Protein AF-A0A2A9K0S4-F1 (afdb_monomer)

Foldseek 3Di:
DVVVVVVVVVVVVVVVVVVVVVLVVVLVVVLVVLVVVLVVQLVVQLVVLVVQLCVQCVVVVNPPVSNVVSNVVSVVSSVVSNVVSVVVSVVSNVVSD

Nearest PDB structures (foldseek):
  8j0s-assembly1_2  TM=5.323E-01  e=7.502E+00  Mycobacterium tuberculosis
  8jr0-assembly1_9  TM=5.468E-01  e=9.640E+00  Mycobacterium tuberculosis
  7jgb-assembly1_3  TM=4.263E-01  e=6.619E+00  Mycolicibacterium smegmatis

pLDDT: mean 81.59, std 13.4, range [45.41, 96.69]

Radius of gyration: 25.61 Å; Cα contacts (8 Å, |Δi|>4): 43; chains: 1; bounding box: 52×22×77 Å

Structure (mmCIF, N/CA/C/O backbone):
data_AF-A0A2A9K0S4-F1
#
_entry.id   AF-A0A2A9K0S4-F1
#
loop_
_atom_site.group_PDB
_atom_site.id
_atom_site.type_symbol
_atom_site.label_atom_id
_atom_site.label_alt_id
_atom_site.label_comp_id
_atom_site.label_asym_id
_atom_site.label_entity_id
_atom_site.label_seq_id
_atom_site.pdbx_PDB_ins_code
_atom_site.Cartn_x
_atom_site.Cartn_y
_atom_site.Cartn_z
_atom_site.occupancy
_atom_site.B_iso_or_equiv
_atom_site.auth_seq_id
_atom_site.auth_comp_id
_atom_site.auth_asym_id
_atom_site.auth_atom_id
_atom_site.pdbx_PDB_model_num
ATOM 1 N N . MET A 1 1 ? 34.253 -11.992 -54.941 1.00 55.78 1 MET A N 1
ATOM 2 C CA . MET A 1 1 ? 34.062 -10.828 -54.041 1.00 55.78 1 MET A CA 1
ATOM 3 C C . MET A 1 1 ? 32.622 -10.649 -53.555 1.00 55.78 1 MET A C 1
ATOM 5 O O . MET A 1 1 ? 32.459 -10.108 -52.475 1.00 55.78 1 MET A O 1
ATOM 9 N N . SER A 1 2 ? 31.592 -11.113 -54.277 1.00 67.31 2 SER A N 1
ATOM 10 C CA . SER A 1 2 ? 30.184 -10.956 -53.860 1.00 67.31 2 SER A CA 1
ATOM 11 C C . SER A 1 2 ? 29.779 -11.801 -52.636 1.00 67.31 2 SER A C 1
ATOM 13 O O . SER A 1 2 ? 29.096 -11.276 -51.764 1.00 67.31 2 SER A O 1
ATOM 15 N N . SER A 1 3 ? 30.251 -13.047 -52.511 1.00 69.62 3 SER A N 1
ATOM 16 C CA . SER A 1 3 ? 29.884 -13.935 -51.391 1.00 69.62 3 SER A CA 1
ATOM 17 C C . SER A 1 3 ? 30.419 -13.467 -50.035 1.00 69.62 3 SER A C 1
ATOM 19 O O . SER A 1 3 ? 29.683 -13.455 -49.061 1.00 69.62 3 SER A O 1
ATOM 21 N N . LEU A 1 4 ? 31.667 -12.990 -49.980 1.00 69.06 4 LEU A N 1
ATOM 22 C CA . LEU A 1 4 ? 32.279 -12.494 -48.741 1.00 69.06 4 LEU A CA 1
ATOM 23 C C . LEU A 1 4 ? 31.557 -11.251 -48.194 1.00 69.06 4 LEU A C 1
ATOM 25 O O . LEU A 1 4 ? 31.342 -11.131 -46.995 1.00 69.06 4 LEU A O 1
ATOM 29 N N . ILE A 1 5 ? 31.161 -10.327 -49.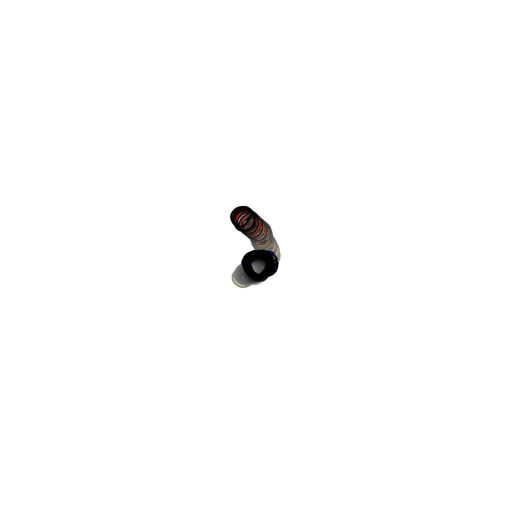074 1.00 67.81 5 ILE A N 1
ATOM 30 C CA . ILE A 1 5 ? 30.408 -9.126 -48.680 1.00 67.81 5 ILE A CA 1
ATOM 31 C C . ILE A 1 5 ? 29.012 -9.517 -48.177 1.00 67.81 5 ILE A C 1
ATOM 33 O O . ILE A 1 5 ? 28.533 -8.955 -47.193 1.00 67.81 5 ILE A O 1
ATOM 37 N N . GLN A 1 6 ? 28.390 -10.514 -48.809 1.00 71.00 6 GLN A N 1
ATOM 38 C CA . GLN A 1 6 ? 27.095 -11.043 -48.398 1.00 71.00 6 GLN A CA 1
ATOM 39 C C . GLN A 1 6 ? 27.175 -11.729 -47.021 1.00 71.00 6 GLN A C 1
ATOM 41 O O . GLN A 1 6 ? 26.369 -11.401 -46.153 1.00 71.00 6 GLN A O 1
ATOM 46 N N . ASP A 1 7 ? 28.197 -12.550 -46.766 1.00 70.75 7 ASP A N 1
ATOM 47 C CA . ASP A 1 7 ? 28.425 -13.209 -45.467 1.00 70.75 7 ASP A CA 1
ATOM 48 C C . ASP A 1 7 ? 28.763 -12.222 -44.336 1.00 70.75 7 ASP A C 1
ATOM 50 O O . ASP A 1 7 ? 28.321 -12.377 -43.196 1.00 70.75 7 ASP A O 1
ATOM 54 N N . MET A 1 8 ? 29.513 -11.156 -44.629 1.00 69.19 8 MET A N 1
ATOM 55 C CA . MET A 1 8 ? 29.757 -10.102 -43.638 1.00 69.19 8 MET A CA 1
ATOM 56 C C . MET A 1 8 ? 28.488 -9.296 -43.337 1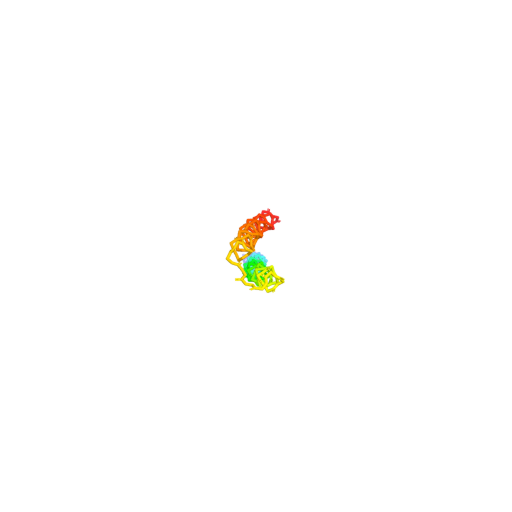.00 69.19 8 MET A C 1
ATOM 58 O O . MET A 1 8 ? 28.247 -8.939 -42.184 1.00 69.19 8 MET A O 1
ATOM 62 N N . SER A 1 9 ? 27.657 -9.022 -44.349 1.00 65.56 9 SER A N 1
ATOM 63 C CA . SER A 1 9 ? 26.399 -8.291 -44.159 1.00 65.56 9 SER A CA 1
ATOM 64 C C . SER A 1 9 ? 25.397 -9.074 -43.306 1.00 65.56 9 SER A C 1
ATOM 66 O O . SER A 1 9 ? 24.786 -8.504 -42.402 1.00 65.56 9 SER A O 1
ATOM 68 N N . THR A 1 10 ? 25.289 -10.389 -43.512 1.00 72.25 10 THR A N 1
ATOM 69 C CA . THR A 1 10 ? 24.425 -11.259 -42.705 1.00 72.25 10 THR A CA 1
ATOM 70 C C . THR A 1 10 ? 24.951 -11.384 -41.277 1.00 72.25 10 THR A C 1
ATOM 72 O 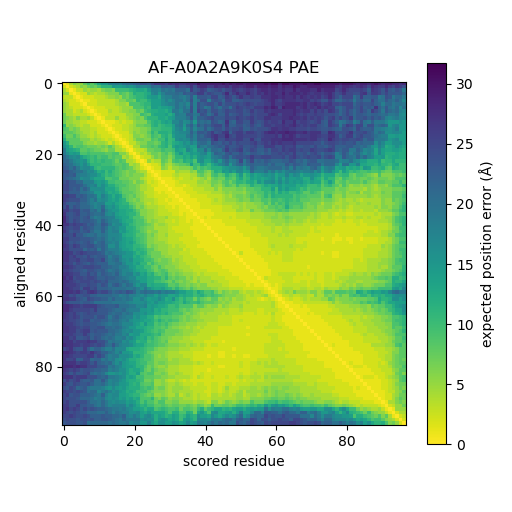O . THR A 1 10 ? 24.165 -11.270 -40.341 1.00 72.25 10 THR A O 1
ATOM 75 N N . SER A 1 11 ? 26.269 -11.505 -41.072 1.00 72.62 11 SER A N 1
ATOM 76 C CA . SER A 1 11 ? 26.858 -11.531 -39.725 1.00 72.62 11 SER A CA 1
ATOM 77 C C . SER A 1 11 ? 26.608 -10.244 -38.929 1.00 72.62 11 SER A C 1
ATOM 79 O O . SER A 1 11 ? 26.387 -10.321 -37.718 1.00 72.62 11 SER A O 1
ATOM 81 N N . ILE A 1 12 ? 26.657 -9.074 -39.573 1.00 69.00 12 ILE A N 1
ATOM 82 C CA . ILE A 1 12 ? 26.380 -7.787 -38.918 1.00 69.00 12 ILE A CA 1
ATOM 83 C C . ILE A 1 12 ? 24.893 -7.676 -38.571 1.00 69.00 12 ILE A C 1
ATOM 85 O O . ILE A 1 12 ? 24.562 -7.273 -37.459 1.00 69.00 12 ILE A O 1
ATOM 89 N N . LEU A 1 13 ? 24.004 -8.078 -39.484 1.00 69.75 13 LEU A N 1
ATOM 90 C CA . LEU A 1 13 ? 22.558 -8.064 -39.252 1.00 69.75 13 LEU A CA 1
ATOM 91 C C . LEU A 1 13 ? 22.142 -9.015 -38.125 1.00 69.75 13 LEU A C 1
ATOM 93 O O . LEU A 1 13 ? 21.319 -8.637 -37.299 1.00 69.75 13 LEU A O 1
ATOM 97 N N . VAL A 1 14 ? 22.743 -10.206 -38.041 1.00 74.19 14 VAL A N 1
ATOM 98 C CA . VAL A 1 14 ? 22.485 -11.163 -36.952 1.00 74.19 14 VAL A CA 1
ATOM 99 C C . VAL A 1 14 ? 22.978 -10.613 -35.615 1.00 74.19 14 VAL A C 1
ATOM 101 O O . VAL A 1 14 ? 22.216 -10.588 -34.657 1.00 74.19 14 VAL A O 1
ATOM 104 N N . ARG A 1 15 ? 24.201 -10.069 -35.548 1.00 66.38 15 ARG A N 1
ATOM 105 C CA . ARG A 1 15 ? 24.712 -9.456 -34.307 1.00 66.38 15 ARG A CA 1
ATOM 106 C C . ARG A 1 15 ? 23.894 -8.246 -33.862 1.00 66.38 15 ARG A C 1
ATOM 108 O O . ARG A 1 15 ? 23.711 -8.058 -32.665 1.00 66.38 15 ARG A O 1
ATOM 115 N N . ALA A 1 16 ? 23.420 -7.430 -34.803 1.00 61.34 16 ALA A N 1
ATOM 116 C CA . ALA A 1 16 ? 22.535 -6.311 -34.504 1.00 61.34 16 ALA A CA 1
ATOM 117 C C . ALA A 1 16 ? 21.158 -6.798 -34.029 1.00 61.34 16 ALA A C 1
ATOM 119 O O . ALA A 1 16 ? 20.608 -6.242 -33.083 1.00 61.34 16 ALA A O 1
ATOM 120 N N . ALA A 1 17 ? 20.608 -7.854 -34.630 1.00 63.16 17 ALA A N 1
ATOM 121 C CA . ALA A 1 17 ? 19.363 -8.460 -34.171 1.00 63.16 17 ALA A CA 1
ATOM 122 C C . ALA A 1 17 ? 19.511 -9.028 -32.750 1.00 63.16 17 ALA A C 1
ATOM 124 O O . ALA A 1 17 ? 18.686 -8.717 -31.896 1.00 63.16 17 ALA A O 1
ATOM 125 N N . ASP A 1 18 ? 20.596 -9.750 -32.461 1.00 61.75 18 ASP A N 1
ATOM 126 C CA . ASP A 1 18 ? 20.861 -10.323 -31.138 1.00 61.75 18 ASP A CA 1
ATOM 127 C C . ASP A 1 18 ? 20.985 -9.243 -30.054 1.00 61.75 18 ASP A C 1
ATOM 129 O O . ASP A 1 18 ? 20.408 -9.382 -28.977 1.00 61.75 18 ASP A O 1
ATOM 133 N N . THR A 1 19 ? 21.671 -8.125 -30.320 1.00 61.69 19 THR A N 1
ATOM 134 C CA . THR A 1 19 ? 21.759 -7.018 -29.349 1.00 61.69 19 THR A CA 1
ATOM 135 C C . THR A 1 19 ? 20.428 -6.294 -29.156 1.00 61.69 19 THR A C 1
ATOM 137 O O . THR A 1 19 ? 20.138 -5.835 -28.051 1.00 61.69 19 THR A O 1
ATOM 140 N N . THR A 1 20 ? 19.594 -6.226 -30.196 1.00 61.66 20 THR A N 1
ATOM 141 C CA . THR A 1 20 ? 18.257 -5.620 -30.116 1.00 61.66 20 THR A CA 1
ATOM 142 C C . THR A 1 20 ? 17.288 -6.510 -29.327 1.00 61.66 20 THR A C 1
ATOM 144 O O . THR A 1 20 ? 16.522 -6.006 -28.508 1.00 61.66 20 THR A O 1
ATOM 147 N N . VAL A 1 21 ? 17.359 -7.832 -29.517 1.00 63.44 21 VAL A N 1
ATOM 148 C CA . VAL A 1 21 ? 16.554 -8.828 -28.789 1.00 63.44 21 VAL A CA 1
ATOM 149 C C . VAL A 1 21 ? 16.977 -8.903 -27.320 1.00 63.44 21 VAL A C 1
ATOM 151 O O . VAL A 1 21 ? 16.127 -8.792 -26.441 1.00 63.44 21 VAL A O 1
ATOM 154 N N . LEU A 1 22 ? 18.283 -8.966 -27.033 1.00 62.16 22 LEU A N 1
ATOM 155 C CA . LEU A 1 22 ? 18.803 -8.936 -25.659 1.00 62.16 22 LEU A CA 1
ATOM 156 C C . LEU A 1 22 ? 18.419 -7.645 -24.923 1.00 62.16 22 LEU A C 1
ATOM 158 O O . LEU A 1 22 ? 18.090 -7.683 -23.737 1.00 62.16 22 LEU A O 1
ATOM 162 N N . GLY A 1 23 ? 18.424 -6.504 -25.619 1.00 61.69 23 GLY A N 1
ATOM 163 C CA . GLY A 1 23 ? 17.908 -5.248 -25.081 1.00 61.69 23 GLY A CA 1
ATOM 164 C C . GLY A 1 23 ? 16.420 -5.350 -24.736 1.00 61.69 23 GLY A C 1
ATOM 165 O O . GLY A 1 23 ? 16.030 -5.076 -23.602 1.00 61.69 23 GLY A O 1
ATOM 166 N N . ALA A 1 24 ? 15.592 -5.798 -25.681 1.00 65.50 24 ALA A N 1
ATOM 167 C CA . ALA A 1 24 ? 14.147 -5.930 -25.495 1.00 65.50 24 ALA A CA 1
ATOM 168 C C . ALA A 1 24 ? 13.769 -6.884 -24.345 1.00 65.50 24 ALA A C 1
ATOM 170 O O . ALA A 1 24 ? 12.867 -6.572 -23.560 1.00 65.50 24 ALA A O 1
ATOM 171 N N . ASP A 1 25 ? 14.480 -8.002 -24.195 1.00 71.31 25 ASP A N 1
ATOM 172 C CA . ASP A 1 25 ? 14.247 -8.977 -23.125 1.00 71.31 25 ASP A CA 1
ATOM 173 C C . ASP A 1 25 ? 14.620 -8.421 -21.743 1.00 71.31 25 ASP A C 1
ATOM 175 O O . ASP A 1 25 ? 13.902 -8.648 -20.764 1.00 71.31 25 ASP A O 1
ATOM 179 N N . LEU A 1 26 ? 15.693 -7.627 -21.648 1.00 67.25 26 LEU A N 1
ATOM 180 C CA . LEU A 1 26 ? 16.086 -6.955 -20.406 1.00 67.25 26 LEU A CA 1
ATOM 181 C C . LEU A 1 26 ? 15.054 -5.908 -19.977 1.00 67.25 26 LEU A C 1
ATOM 183 O O . LEU A 1 26 ? 14.604 -5.933 -18.830 1.00 67.25 26 LEU A O 1
ATOM 187 N N . PHE A 1 27 ? 14.621 -5.033 -20.888 1.00 70.88 27 PHE A N 1
ATOM 188 C CA . PHE A 1 27 ? 13.593 -4.029 -20.591 1.00 70.88 27 PHE A CA 1
ATOM 189 C C . PHE A 1 27 ? 12.251 -4.677 -20.223 1.00 70.88 27 PHE A C 1
ATOM 191 O O . PHE A 1 27 ? 11.584 -4.241 -19.283 1.00 70.88 27 PHE A O 1
ATOM 198 N N . THR A 1 28 ? 11.881 -5.770 -20.893 1.00 75.50 28 THR A N 1
ATOM 199 C CA . THR A 1 28 ? 10.676 -6.550 -20.566 1.00 75.50 28 THR A CA 1
ATOM 200 C C . THR A 1 28 ? 10.774 -7.187 -19.179 1.00 75.50 28 THR A C 1
ATOM 202 O O . THR A 1 28 ? 9.826 -7.122 -18.394 1.00 75.50 28 THR A O 1
ATOM 205 N N . SER A 1 29 ? 11.925 -7.769 -18.836 1.00 75.62 29 SER A N 1
ATOM 206 C CA . SER A 1 29 ? 12.159 -8.378 -17.524 1.00 75.62 29 SER A CA 1
ATOM 207 C C . SER A 1 29 ? 12.124 -7.344 -16.392 1.00 75.62 29 SER A C 1
ATOM 209 O O . SER A 1 29 ? 11.485 -7.573 -15.363 1.00 75.62 29 SER A O 1
ATOM 211 N N . ILE A 1 30 ? 12.720 -6.165 -16.603 1.00 73.88 30 ILE A N 1
ATOM 212 C CA . ILE A 1 30 ? 12.685 -5.051 -15.646 1.00 73.88 30 ILE A CA 1
ATOM 213 C C . ILE A 1 30 ? 11.249 -4.542 -15.456 1.00 73.88 30 ILE A C 1
ATOM 215 O O . ILE A 1 30 ? 10.800 -4.399 -14.317 1.00 73.88 30 ILE A O 1
ATOM 219 N N . ASN A 1 31 ? 10.495 -4.336 -16.539 1.00 76.31 31 ASN A N 1
ATOM 220 C CA . ASN A 1 31 ? 9.094 -3.913 -16.456 1.00 76.31 31 ASN A CA 1
ATOM 221 C C . ASN A 1 31 ? 8.232 -4.934 -15.696 1.00 76.31 31 ASN A C 1
ATOM 223 O O . ASN A 1 31 ? 7.429 -4.562 -14.838 1.00 76.31 31 ASN A O 1
ATOM 227 N N . ASN A 1 32 ? 8.449 -6.231 -15.935 1.00 81.25 32 ASN A N 1
ATOM 228 C CA . ASN A 1 32 ? 7.784 -7.298 -15.187 1.00 81.25 32 ASN A CA 1
ATOM 229 C C . ASN A 1 32 ? 8.156 -7.293 -13.697 1.00 81.25 32 ASN A C 1
ATOM 231 O O . ASN A 1 32 ? 7.305 -7.562 -12.844 1.00 81.25 32 ASN A O 1
ATOM 235 N N . LEU A 1 33 ? 9.413 -6.991 -13.364 1.00 82.25 33 LEU A N 1
ATOM 236 C CA . LEU A 1 33 ? 9.868 -6.901 -11.979 1.00 82.25 33 LEU A CA 1
ATOM 237 C C . LEU A 1 33 ? 9.235 -5.703 -11.257 1.00 82.25 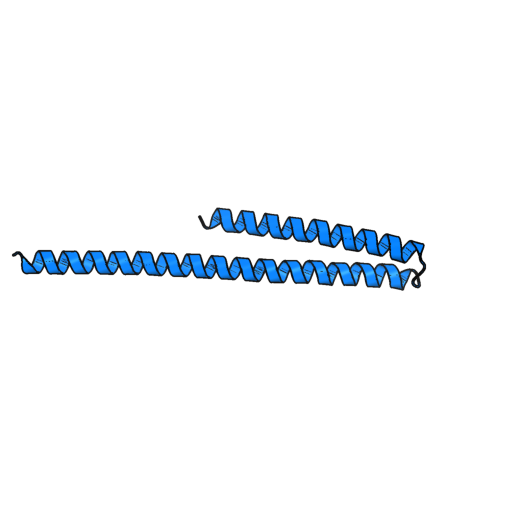33 LEU A C 1
ATOM 239 O O . LEU A 1 33 ? 8.798 -5.848 -10.116 1.00 82.25 33 LEU A O 1
ATOM 243 N N . ILE A 1 34 ? 9.104 -4.559 -11.934 1.00 81.25 34 ILE A N 1
ATOM 244 C CA . ILE A 1 34 ? 8.430 -3.363 -11.407 1.00 81.25 34 ILE A CA 1
ATOM 245 C C . ILE A 1 34 ? 6.946 -3.625 -11.173 1.00 81.25 34 ILE A C 1
ATOM 247 O O . ILE A 1 34 ? 6.443 -3.311 -10.097 1.00 81.25 34 ILE A O 1
ATOM 251 N N . ALA A 1 35 ? 6.256 -4.271 -12.115 1.00 81.19 35 ALA A N 1
ATOM 252 C CA . ALA A 1 35 ? 4.851 -4.631 -11.940 1.00 81.19 35 ALA A CA 1
ATOM 253 C C . ALA A 1 35 ? 4.642 -5.558 -10.725 1.00 81.19 35 ALA A C 1
ATOM 255 O O . ALA A 1 35 ? 3.734 -5.348 -9.916 1.00 81.19 35 ALA A O 1
ATOM 256 N N . LYS A 1 36 ? 5.523 -6.555 -10.539 1.00 85.69 36 LYS A N 1
ATOM 257 C CA . LYS A 1 36 ? 5.503 -7.429 -9.351 1.00 85.69 36 LYS A CA 1
ATOM 258 C C . LYS A 1 36 ? 5.802 -6.665 -8.061 1.00 85.69 36 LYS A C 1
ATOM 260 O O . LYS A 1 36 ? 5.145 -6.906 -7.045 1.00 85.69 36 LYS A O 1
ATOM 265 N N . ALA A 1 37 ? 6.768 -5.749 -8.090 1.00 83.12 37 ALA A N 1
ATOM 266 C CA . ALA A 1 37 ? 7.099 -4.907 -6.947 1.00 83.12 37 ALA A CA 1
ATOM 267 C C . ALA A 1 37 ? 5.908 -4.022 -6.557 1.00 83.12 37 ALA A C 1
ATOM 269 O O . ALA A 1 37 ? 5.527 -4.006 -5.390 1.00 83.12 37 ALA A O 1
ATOM 270 N N . GLN A 1 38 ? 5.254 -3.375 -7.524 1.00 88.38 38 GLN A N 1
ATOM 271 C CA . GLN A 1 38 ? 4.067 -2.550 -7.298 1.00 88.38 38 GLN A CA 1
ATOM 272 C C . GLN A 1 38 ? 2.934 -3.357 -6.651 1.00 88.38 38 GLN A C 1
ATOM 274 O O . GLN A 1 38 ? 2.367 -2.933 -5.644 1.00 88.38 38 GLN A O 1
ATOM 279 N N . GLY A 1 39 ? 2.655 -4.561 -7.164 1.00 88.25 39 GLY A N 1
ATOM 280 C CA . GLY A 1 39 ? 1.680 -5.473 -6.558 1.00 88.25 39 GLY A CA 1
ATOM 281 C C . GLY A 1 39 ? 2.028 -5.846 -5.111 1.00 88.25 39 GLY A C 1
ATOM 282 O O . GLY A 1 39 ? 1.157 -5.851 -4.241 1.00 88.25 39 GLY A O 1
ATOM 283 N N . THR A 1 40 ? 3.310 -6.090 -4.833 1.00 91.31 40 THR A N 1
ATOM 284 C CA . THR A 1 40 ? 3.799 -6.439 -3.489 1.00 91.31 40 THR A CA 1
ATOM 285 C C . THR A 1 40 ? 3.684 -5.261 -2.521 1.00 91.31 40 THR A C 1
ATOM 287 O O . THR A 1 40 ? 3.199 -5.426 -1.402 1.00 91.31 40 THR A O 1
ATOM 2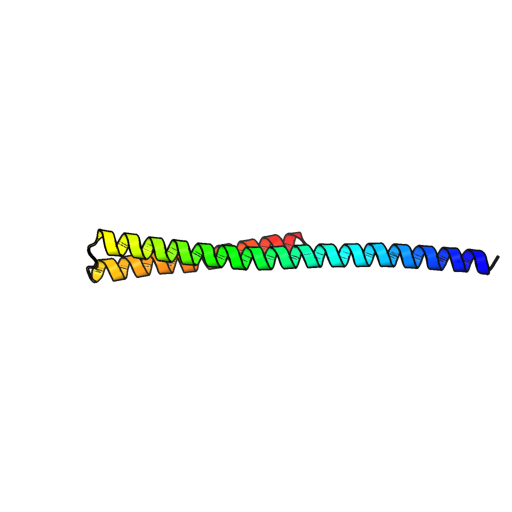90 N N . PHE A 1 41 ? 4.074 -4.057 -2.944 1.00 91.50 41 PHE A N 1
ATOM 291 C CA . PHE A 1 41 ? 3.951 -2.852 -2.125 1.00 91.50 41 PHE A CA 1
ATOM 292 C C . PHE A 1 41 ? 2.491 -2.491 -1.848 1.00 91.50 41 PHE A C 1
ATOM 294 O O . PHE A 1 41 ? 2.160 -2.180 -0.707 1.00 91.50 41 PHE A O 1
ATOM 301 N N . ASN A 1 42 ? 1.602 -2.612 -2.838 1.00 92.69 42 ASN A N 1
ATOM 302 C CA . ASN A 1 42 ? 0.165 -2.416 -2.634 1.00 92.69 42 ASN A CA 1
ATOM 303 C C . ASN A 1 42 ? -0.389 -3.373 -1.571 1.00 92.69 42 ASN A C 1
ATOM 305 O O . ASN A 1 42 ? -1.122 -2.949 -0.677 1.00 92.69 42 ASN A O 1
ATOM 309 N N . LEU A 1 43 ? 0.004 -4.650 -1.621 1.00 93.50 43 LEU A N 1
ATOM 310 C CA . LEU A 1 43 ? -0.386 -5.632 -0.611 1.00 93.50 43 LEU A CA 1
ATOM 311 C C . LEU A 1 43 ? 0.126 -5.244 0.785 1.00 93.50 43 LEU A C 1
ATOM 313 O O . LEU A 1 43 ? -0.640 -5.279 1.746 1.00 93.50 43 LEU A O 1
ATOM 317 N N . LEU A 1 44 ? 1.392 -4.833 0.904 1.00 95.12 44 LEU A N 1
ATOM 318 C CA . LEU A 1 44 ? 1.970 -4.389 2.177 1.00 95.12 44 LEU A CA 1
ATOM 319 C C . LEU A 1 44 ? 1.244 -3.167 2.748 1.00 95.12 44 LEU A C 1
ATOM 321 O O . LEU A 1 44 ? 0.944 -3.146 3.940 1.00 95.12 44 LEU A O 1
ATOM 325 N N . VAL A 1 45 ? 0.918 -2.178 1.911 1.00 96.44 45 VAL A N 1
ATOM 326 C CA . VAL A 1 45 ? 0.151 -0.991 2.318 1.00 96.44 45 VAL A CA 1
ATOM 327 C C . VAL A 1 45 ? -1.201 -1.400 2.904 1.00 96.44 45 VAL A C 1
ATOM 329 O O . VAL A 1 45 ? -1.567 -0.939 3.986 1.00 96.44 45 VAL A O 1
ATOM 332 N N . VAL A 1 46 ? -1.923 -2.306 2.2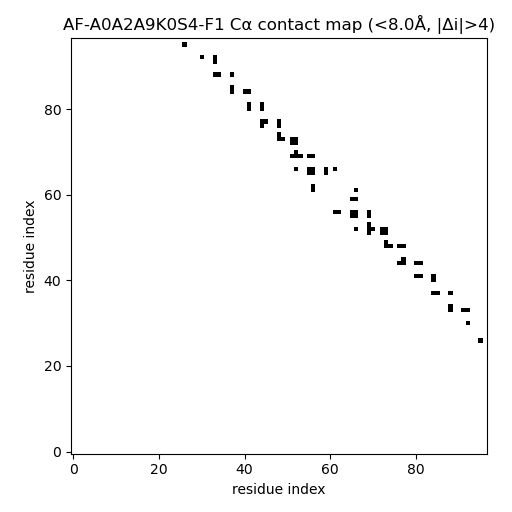40 1.00 96.62 46 VAL A N 1
ATOM 333 C CA . VAL A 1 46 ? -3.219 -2.803 2.727 1.00 96.62 46 VAL A CA 1
ATOM 334 C C . VAL A 1 46 ? -3.067 -3.562 4.048 1.00 96.62 46 VAL A C 1
ATOM 336 O O . VAL A 1 46 ? -3.837 -3.323 4.979 1.00 96.62 46 VAL A O 1
ATOM 339 N N . LEU A 1 47 ? -2.062 -4.435 4.169 1.00 96.44 47 LEU A N 1
ATOM 340 C CA . LEU A 1 47 ? -1.813 -5.197 5.396 1.00 96.44 47 LEU A CA 1
ATOM 341 C C . LEU A 1 47 ? -1.459 -4.286 6.578 1.00 96.44 47 LEU A C 1
ATOM 343 O O . LEU A 1 47 ? -2.001 -4.460 7.668 1.00 96.44 47 LEU A O 1
ATOM 347 N N . ILE A 1 48 ? -0.603 -3.283 6.371 1.00 95.12 48 ILE A N 1
ATOM 348 C CA . ILE A 1 48 ? -0.262 -2.304 7.411 1.00 95.12 48 ILE A CA 1
ATOM 349 C C . ILE A 1 48 ? -1.501 -1.485 7.792 1.00 95.12 48 ILE A C 1
ATOM 351 O O . ILE A 1 48 ? -1.760 -1.291 8.979 1.00 95.12 48 ILE A O 1
ATOM 355 N N . GLY A 1 49 ? -2.314 -1.071 6.815 1.00 95.44 49 GLY A N 1
ATOM 356 C CA . GLY A 1 49 ? -3.595 -0.411 7.071 1.00 95.44 49 GLY A CA 1
ATOM 357 C C . GLY A 1 49 ? -4.529 -1.252 7.944 1.00 95.44 49 GLY A C 1
ATOM 358 O O . GLY A 1 49 ? -5.080 -0.752 8.926 1.00 95.44 49 GLY A O 1
ATOM 359 N N . ALA A 1 50 ? -4.650 -2.550 7.654 1.00 95.75 50 ALA A N 1
ATOM 360 C CA . ALA A 1 50 ? -5.433 -3.478 8.468 1.00 95.75 50 ALA A CA 1
ATOM 361 C C . ALA A 1 50 ? -4.894 -3.583 9.906 1.00 95.75 50 ALA A C 1
ATOM 363 O O . ALA A 1 50 ? -5.671 -3.570 10.860 1.00 95.75 50 ALA A O 1
ATOM 364 N N . VAL A 1 51 ? -3.571 -3.616 10.086 1.00 95.62 51 VAL A N 1
ATOM 365 C CA . VAL A 1 51 ? -2.942 -3.620 11.417 1.00 95.62 51 VAL A CA 1
ATOM 366 C C . VAL A 1 51 ? -3.225 -2.320 12.177 1.00 95.62 51 VAL A C 1
ATOM 368 O O . VAL A 1 51 ? -3.596 -2.379 13.349 1.00 95.62 51 VAL A O 1
ATOM 371 N N . ILE A 1 52 ? -3.126 -1.155 11.526 1.00 93.31 52 ILE A N 1
ATOM 372 C CA . ILE A 1 52 ? -3.468 0.147 12.127 1.00 93.31 52 ILE A CA 1
ATOM 373 C C . ILE A 1 52 ? -4.921 0.140 12.618 1.00 93.31 52 ILE A C 1
ATOM 375 O O . ILE A 1 52 ? -5.191 0.528 13.758 1.00 93.31 52 ILE A 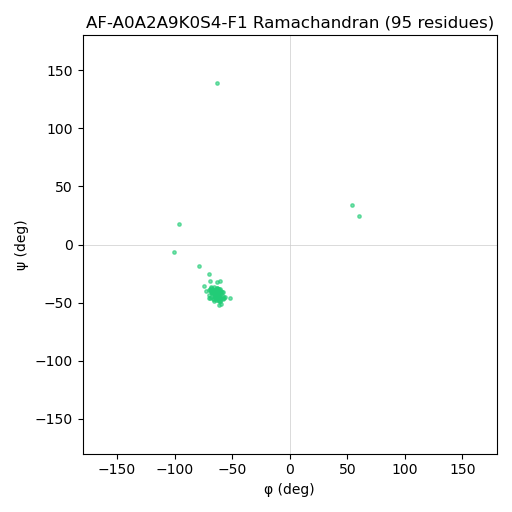O 1
ATOM 379 N N . PHE A 1 53 ? -5.847 -0.357 11.791 1.00 95.00 53 PHE A N 1
ATOM 380 C CA . PHE A 1 53 ? -7.256 -0.482 12.158 1.00 95.00 53 PHE A CA 1
ATOM 381 C C . PHE A 1 53 ? -7.461 -1.388 13.378 1.00 95.00 53 PHE A C 1
ATOM 383 O O . PHE A 1 53 ? -8.162 -1.006 14.320 1.00 95.00 53 PHE A O 1
ATOM 390 N N . LEU A 1 54 ? -6.847 -2.576 13.374 1.00 94.25 54 LEU A N 1
ATOM 391 C CA . LEU A 1 54 ? -6.974 -3.550 14.458 1.00 94.25 54 LEU A CA 1
ATOM 392 C C . LEU A 1 54 ? -6.410 -3.003 15.771 1.00 94.25 54 LEU A C 1
ATOM 394 O O . LEU A 1 54 ? -7.069 -3.111 16.802 1.00 94.25 54 LEU A O 1
ATOM 398 N N . ILE A 1 55 ? -5.235 -2.367 15.743 1.00 93.75 55 ILE A N 1
ATOM 399 C CA . ILE A 1 55 ? -4.615 -1.769 16.934 1.00 93.75 55 ILE A CA 1
ATOM 400 C C . ILE A 1 55 ? -5.480 -0.628 17.480 1.00 93.75 55 ILE A C 1
ATOM 402 O O . ILE A 1 55 ? -5.755 -0.590 18.682 1.00 93.75 55 ILE A O 1
ATOM 406 N N . GLY A 1 56 ? -5.930 0.289 16.617 1.00 90.06 56 GLY A N 1
ATOM 407 C CA . GLY A 1 56 ? -6.754 1.429 17.028 1.00 90.06 56 GLY A CA 1
ATOM 408 C C . GLY A 1 56 ? -8.093 0.997 17.636 1.00 90.06 56 GLY A C 1
ATOM 409 O O . GLY A 1 56 ? -8.491 1.481 18.705 1.00 90.06 56 GLY A O 1
ATOM 410 N N . SER A 1 57 ? -8.735 0.009 17.010 1.00 91.06 57 SER A N 1
ATOM 411 C CA . SER A 1 57 ? -10.012 -0.547 17.463 1.00 91.06 57 SER A CA 1
ATOM 412 C C . SER A 1 57 ? -9.857 -1.346 18.760 1.00 91.06 57 SER A C 1
ATOM 414 O O . SER A 1 57 ? -10.617 -1.135 19.707 1.00 91.06 57 SER A O 1
ATOM 416 N N . ALA A 1 58 ? -8.843 -2.212 18.855 1.00 90.75 58 ALA A N 1
ATOM 417 C CA . ALA A 1 58 ? -8.613 -3.054 20.028 1.00 90.75 58 ALA A CA 1
ATOM 418 C C . ALA A 1 58 ? -8.211 -2.239 21.265 1.00 90.75 58 ALA A C 1
ATOM 420 O O . ALA A 1 58 ? -8.739 -2.476 22.353 1.00 90.75 58 ALA A O 1
ATOM 421 N N . ARG A 1 59 ? -7.338 -1.230 21.112 1.00 91.00 59 ARG A N 1
ATOM 422 C CA . ARG A 1 59 ? -6.917 -0.359 22.227 1.00 91.00 59 ARG A CA 1
ATOM 423 C C . ARG A 1 59 ? -8.099 0.384 22.849 1.00 91.00 59 ARG A C 1
ATOM 425 O O . ARG A 1 59 ? -8.126 0.622 24.054 1.00 91.00 59 ARG A O 1
ATOM 432 N N . SER A 1 60 ? -9.094 0.692 22.030 1.00 85.94 60 SER A N 1
ATOM 433 C CA . SER A 1 60 ? -10.302 1.401 22.436 1.00 85.94 60 SER A CA 1
ATOM 434 C C . SER A 1 60 ? -11.475 0.467 22.746 1.00 85.94 60 SER A C 1
ATOM 436 O O . SER A 1 60 ? -12.626 0.911 22.762 1.00 85.94 60 SER A O 1
ATOM 438 N N . LYS A 1 61 ? -11.189 -0.825 22.978 1.00 91.44 61 LYS A N 1
ATOM 439 C CA . LYS A 1 61 ? -12.159 -1.873 23.334 1.00 91.44 61 LYS A CA 1
ATOM 440 C C . LYS A 1 61 ? -13.329 -1.981 22.353 1.00 91.44 61 LYS A C 1
ATOM 442 O O . LYS A 1 61 ? -14.450 -2.255 22.770 1.00 91.44 61 LYS A O 1
ATOM 447 N N . TRP A 1 62 ? -13.077 -1.739 21.068 1.00 90.50 62 TRP A N 1
ATOM 448 C CA . TRP A 1 62 ? -14.086 -1.833 20.010 1.00 90.50 62 TRP A CA 1
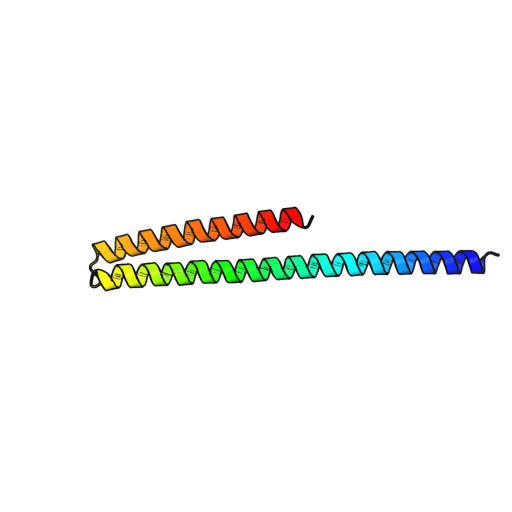ATOM 449 C C . TRP A 1 62 ? -15.283 -0.889 20.189 1.00 90.50 62 TRP A C 1
ATOM 451 O O . TRP A 1 62 ? -16.366 -1.138 19.665 1.00 90.50 62 TRP A O 1
ATOM 461 N N . THR A 1 63 ? -15.103 0.219 20.914 1.00 93.44 63 THR A N 1
ATOM 462 C CA . THR A 1 63 ? -16.136 1.257 21.005 1.00 93.44 63 THR A CA 1
ATOM 463 C C . THR A 1 63 ? -16.396 1.871 19.631 1.00 93.44 63 THR A C 1
ATOM 465 O O . THR A 1 63 ? -15.465 2.138 18.870 1.00 93.44 63 THR A O 1
ATOM 468 N N . LEU A 1 64 ? -17.670 2.122 19.315 1.00 92.12 64 LEU A N 1
ATOM 469 C CA . LEU A 1 64 ? -18.086 2.611 17.997 1.00 92.12 64 LEU A CA 1
ATOM 470 C C . LEU A 1 64 ? -17.305 3.859 17.527 1.00 92.12 64 LEU A C 1
ATOM 472 O O . LEU A 1 64 ? -16.813 3.837 16.398 1.00 92.12 64 LEU A O 1
ATOM 476 N N . PRO A 1 65 ? -17.096 4.908 18.354 1.00 92.19 65 PRO A N 1
ATOM 477 C CA . PRO A 1 65 ? -16.341 6.085 17.921 1.00 92.19 65 PRO A CA 1
ATOM 478 C C . PRO A 1 65 ? -14.893 5.753 17.552 1.00 92.19 65 PRO A C 1
ATOM 480 O O . PRO A 1 65 ? -14.353 6.280 16.583 1.00 92.19 65 PRO A O 1
ATOM 483 N N . ALA A 1 66 ? -14.263 4.850 18.299 1.00 89.62 66 ALA A N 1
ATOM 484 C CA . ALA A 1 66 ? -12.886 4.473 18.048 1.00 89.62 66 ALA A CA 1
ATOM 485 C C . ALA A 1 66 ? -12.730 3.573 16.824 1.00 89.62 66 ALA A C 1
ATOM 487 O O . ALA A 1 66 ? -11.752 3.718 16.096 1.00 89.62 66 ALA A O 1
ATOM 488 N N . VAL A 1 67 ? -13.692 2.682 16.570 1.00 92.69 67 VAL A N 1
ATOM 489 C CA . VAL A 1 67 ? -13.731 1.886 15.336 1.00 92.69 67 VAL A CA 1
ATOM 490 C C . VAL A 1 67 ? -13.834 2.814 14.128 1.00 92.69 67 VAL A C 1
ATOM 492 O O . VAL A 1 67 ? -13.053 2.669 13.194 1.00 92.69 67 VAL A O 1
ATOM 495 N N . LEU A 1 68 ? -14.717 3.819 14.168 1.00 94.31 68 LEU A N 1
ATOM 496 C CA . LEU A 1 68 ? -14.868 4.794 13.082 1.00 94.31 68 LEU A CA 1
ATOM 497 C C . LEU A 1 68 ? -13.587 5.605 12.843 1.00 94.31 68 LEU A C 1
ATOM 499 O O . LEU A 1 68 ? -13.147 5.733 11.702 1.00 94.31 68 LEU A O 1
ATOM 503 N N . LEU A 1 69 ? -12.953 6.109 13.906 1.00 94.06 69 LEU A N 1
ATOM 504 C CA . LEU A 1 69 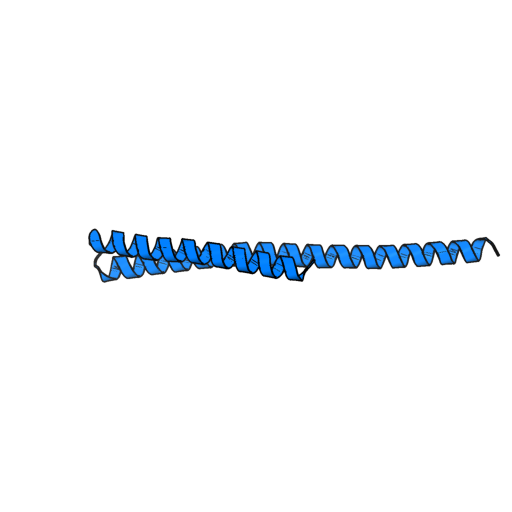? -11.696 6.859 13.796 1.00 94.06 69 LEU A CA 1
ATOM 505 C C . LEU A 1 69 ? -10.537 5.989 13.298 1.00 94.06 69 LEU A C 1
ATOM 507 O O . LEU A 1 69 ? -9.738 6.434 12.477 1.00 94.06 69 LEU A O 1
ATOM 511 N N . SER A 1 70 ? -10.458 4.741 13.756 1.00 92.38 70 SER A N 1
ATOM 512 C CA . SER A 1 70 ? -9.423 3.799 13.318 1.00 92.38 70 SER A CA 1
ATOM 513 C C . SER A 1 70 ? -9.622 3.392 11.862 1.00 92.38 70 SER A C 1
ATOM 515 O O . SER A 1 70 ? -8.648 3.246 11.129 1.00 92.38 70 SER A O 1
ATOM 517 N N . LEU A 1 71 ? -10.878 3.244 11.429 1.00 93.44 71 LEU A N 1
ATOM 518 C CA . LEU A 1 71 ? -11.227 2.942 10.044 1.00 93.44 71 LEU A CA 1
ATOM 519 C C . LEU A 1 71 ? -10.889 4.119 9.125 1.00 93.44 71 LEU A C 1
ATOM 521 O O . LEU A 1 71 ? -10.320 3.910 8.059 1.00 93.44 71 LEU A O 1
ATOM 525 N N . LEU A 1 72 ? -11.162 5.351 9.566 1.00 95.69 72 LEU A N 1
ATOM 526 C CA . LEU A 1 72 ? -10.754 6.564 8.860 1.00 95.69 72 LEU A CA 1
ATOM 527 C C . LEU A 1 72 ? -9.226 6.642 8.732 1.00 95.69 72 LEU A C 1
ATOM 529 O O . LEU A 1 72 ? -8.714 6.858 7.638 1.00 95.69 72 LEU A O 1
ATOM 533 N N . ALA A 1 73 ? -8.492 6.430 9.828 1.00 94.00 73 ALA A N 1
ATOM 534 C CA . ALA A 1 73 ? -7.032 6.482 9.832 1.00 94.00 73 ALA A CA 1
ATOM 535 C C . ALA A 1 73 ? -6.411 5.408 8.924 1.00 94.00 73 ALA A C 1
ATOM 537 O O . ALA A 1 73 ? -5.541 5.714 8.109 1.00 94.00 73 ALA A O 1
ATOM 538 N N . ALA A 1 74 ? -6.889 4.164 9.019 1.00 94.62 74 ALA A N 1
ATOM 539 C CA . ALA A 1 74 ? -6.457 3.076 8.149 1.00 94.62 74 ALA A CA 1
ATOM 540 C C . ALA A 1 74 ? -6.816 3.342 6.681 1.00 94.62 74 ALA A C 1
ATOM 542 O O . ALA A 1 74 ? -5.984 3.133 5.802 1.00 94.62 74 ALA A O 1
ATOM 543 N N . GLY A 1 75 ? -8.019 3.854 6.413 1.00 93.75 75 GLY A N 1
ATOM 544 C CA . GLY A 1 75 ? -8.463 4.219 5.070 1.00 93.75 75 GLY A CA 1
ATOM 545 C C . GLY A 1 75 ? -7.595 5.309 4.445 1.00 93.75 75 GLY A C 1
ATOM 546 O O . GLY A 1 75 ? -7.155 5.158 3.308 1.00 93.75 75 GLY A O 1
ATOM 547 N N . LEU A 1 76 ? -7.277 6.367 5.198 1.00 96.31 76 LEU A N 1
ATOM 548 C CA . LEU A 1 76 ? -6.384 7.439 4.747 1.00 96.31 76 LEU A CA 1
ATOM 549 C C . LEU A 1 76 ? -4.958 6.937 4.507 1.00 96.31 76 LEU A C 1
ATOM 551 O O . LEU A 1 76 ? -4.342 7.313 3.511 1.00 96.31 76 LEU A O 1
ATOM 555 N N . PHE A 1 77 ? -4.447 6.065 5.380 1.00 96.69 77 PHE A N 1
ATOM 556 C CA . PHE A 1 77 ? -3.137 5.445 5.200 1.00 96.69 77 PHE A CA 1
ATOM 557 C C . PHE A 1 77 ? -3.084 4.598 3.925 1.00 96.69 77 PHE A C 1
ATOM 559 O O . PHE A 1 77 ? -2.162 4.755 3.129 1.00 96.69 77 PHE A O 1
ATOM 566 N N . VAL A 1 78 ? -4.077 3.730 3.704 1.00 96.56 78 VAL A N 1
ATOM 567 C CA . VAL A 1 78 ? -4.130 2.882 2.505 1.00 96.56 78 VAL A CA 1
ATOM 568 C C . VAL A 1 78 ? -4.265 3.738 1.254 1.00 96.56 78 VAL A C 1
ATOM 570 O O . VAL A 1 78 ? -3.525 3.534 0.298 1.00 96.56 78 VAL A O 1
ATOM 573 N N . TRP A 1 79 ? -5.153 4.731 1.266 1.00 95.12 79 TRP A N 1
ATOM 574 C CA . TRP A 1 79 ? -5.334 5.630 0.132 1.00 95.12 79 TRP A CA 1
ATOM 575 C C . TRP A 1 79 ? -4.046 6.388 -0.216 1.00 95.12 79 TRP A C 1
ATOM 577 O O . TRP A 1 79 ? -3.597 6.335 -1.361 1.00 95.12 79 TRP A O 1
ATOM 587 N N . GLY A 1 80 ? -3.404 7.027 0.767 1.00 93.62 80 GLY A N 1
ATOM 588 C CA . GLY A 1 80 ? -2.139 7.736 0.555 1.00 93.62 80 GLY A CA 1
ATOM 589 C C . GLY A 1 80 ? -0.992 6.804 0.153 1.00 93.62 80 GLY A C 1
ATOM 590 O O . GLY A 1 80 ? -0.203 7.137 -0.729 1.00 93.62 80 GLY A O 1
ATOM 591 N N . GLY A 1 81 ? -0.924 5.614 0.750 1.00 92.25 81 GLY A N 1
ATOM 592 C CA . GLY A 1 81 ? 0.087 4.608 0.440 1.00 92.25 81 GLY A CA 1
ATOM 593 C C . GLY A 1 81 ? -0.025 4.083 -0.990 1.00 92.25 81 GLY A C 1
ATOM 594 O O . GLY A 1 81 ? 0.981 4.033 -1.689 1.00 92.25 81 GLY A O 1
ATOM 595 N N . LEU A 1 82 ? -1.234 3.760 -1.460 1.00 93.50 82 LEU A N 1
ATOM 596 C CA . LEU A 1 82 ? -1.454 3.302 -2.837 1.00 93.50 82 LEU A CA 1
ATOM 597 C C . LEU A 1 82 ? -1.073 4.380 -3.861 1.00 93.50 82 LEU A C 1
ATOM 599 O O . LEU A 1 82 ? -0.405 4.072 -4.847 1.00 93.50 82 LEU A O 1
ATOM 603 N N . GLN A 1 83 ? -1.415 5.645 -3.595 1.00 92.69 83 GLN A N 1
ATOM 604 C CA . GLN A 1 83 ? -1.007 6.766 -4.449 1.00 92.69 83 GLN A CA 1
ATOM 605 C C . GLN A 1 83 ? 0.518 6.945 -4.472 1.00 92.69 83 GLN A C 1
ATOM 607 O O . GLN A 1 83 ? 1.100 7.171 -5.532 1.00 92.69 83 GLN A O 1
ATOM 612 N N . GLY A 1 84 ? 1.185 6.792 -3.324 1.00 89.19 84 GLY A N 1
ATOM 613 C CA . GLY A 1 84 ? 2.646 6.831 -3.243 1.00 89.19 84 GLY A CA 1
ATOM 614 C C . GLY A 1 84 ? 3.319 5.691 -4.013 1.00 89.19 84 GLY A C 1
ATOM 615 O O . GLY A 1 84 ? 4.311 5.918 -4.703 1.00 89.19 84 GLY A O 1
ATOM 616 N N . VAL A 1 85 ? 2.760 4.478 -3.946 1.00 90.44 85 VAL A N 1
ATOM 617 C CA . VAL A 1 85 ? 3.253 3.317 -4.705 1.00 90.44 85 VAL A CA 1
ATOM 618 C C . VAL A 1 85 ? 3.078 3.526 -6.209 1.00 90.44 85 VAL A C 1
ATOM 620 O O . VAL A 1 85 ? 3.997 3.224 -6.969 1.00 90.44 85 VAL A O 1
ATOM 623 N N . GLN A 1 86 ? 1.945 4.080 -6.646 1.00 87.75 86 GLN A N 1
ATOM 624 C CA . GLN A 1 86 ? 1.732 4.425 -8.050 1.00 87.75 86 GLN A CA 1
ATOM 625 C C . GLN A 1 86 ? 2.737 5.480 -8.528 1.00 87.75 86 GLN A C 1
ATOM 627 O O . GLN A 1 86 ? 3.407 5.266 -9.533 1.00 87.75 86 GLN A O 1
ATOM 632 N N . TRP A 1 87 ? 2.926 6.561 -7.769 1.00 88.31 87 TRP A N 1
ATOM 633 C CA . TRP A 1 87 ? 3.915 7.590 -8.097 1.00 88.31 87 TRP A CA 1
ATOM 634 C C . TRP A 1 87 ? 5.345 7.031 -8.199 1.00 88.31 87 TRP A C 1
ATOM 636 O O . TRP A 1 87 ? 6.099 7.388 -9.110 1.00 88.31 87 TRP A O 1
ATOM 646 N N . ALA A 1 88 ? 5.722 6.127 -7.290 1.00 85.25 88 ALA A N 1
ATOM 647 C CA . ALA A 1 88 ? 7.027 5.476 -7.320 1.00 85.25 88 ALA A CA 1
ATOM 648 C C . ALA A 1 88 ? 7.187 4.565 -8.550 1.00 85.25 88 ALA A C 1
ATOM 650 O O . ALA A 1 88 ? 8.249 4.561 -9.174 1.00 85.25 88 ALA A O 1
ATOM 651 N N . ALA A 1 89 ? 6.134 3.832 -8.928 1.00 83.38 89 ALA A N 1
ATOM 652 C CA . ALA A 1 89 ? 6.122 3.006 -10.133 1.00 83.38 89 ALA A CA 1
ATOM 653 C C . ALA A 1 89 ? 6.239 3.856 -11.410 1.00 83.38 89 ALA A C 1
ATOM 655 O O . ALA A 1 89 ? 7.045 3.531 -12.281 1.00 83.38 89 ALA A O 1
ATOM 656 N N . ASP A 1 90 ? 5.516 4.976 -11.488 1.00 81.94 90 ASP A N 1
ATOM 657 C CA . ASP A 1 90 ? 5.577 5.907 -12.621 1.00 81.94 90 ASP A CA 1
ATOM 658 C C . ASP A 1 90 ? 6.972 6.548 -12.751 1.00 81.94 90 ASP A C 1
ATOM 660 O O . ASP A 1 90 ? 7.511 6.669 -13.852 1.00 81.94 90 ASP A O 1
ATOM 664 N N . SER A 1 91 ? 7.604 6.886 -11.622 1.00 78.81 91 SER A N 1
ATOM 665 C CA . SER A 1 91 ? 8.969 7.434 -11.582 1.00 78.81 91 SER A CA 1
ATOM 666 C C . SER A 1 91 ? 10.026 6.403 -12.001 1.00 78.81 91 SER A C 1
ATOM 668 O O . SER A 1 91 ? 10.967 6.724 -12.733 1.00 78.81 91 SER A O 1
ATOM 670 N N . ALA A 1 92 ? 9.862 5.144 -11.582 1.00 70.25 92 ALA A N 1
ATOM 671 C CA . ALA A 1 92 ? 10.726 4.046 -12.006 1.00 70.25 92 ALA A CA 1
ATOM 672 C C . ALA A 1 92 ? 10.561 3.757 -13.507 1.00 70.25 92 ALA A C 1
ATOM 674 O O . ALA A 1 92 ? 11.553 3.684 -14.229 1.00 70.25 92 ALA A O 1
ATOM 675 N N . GLY A 1 93 ? 9.321 3.675 -13.998 1.00 64.62 93 GLY A N 1
ATOM 676 C CA . GLY A 1 93 ? 9.022 3.456 -15.415 1.00 64.62 93 GLY A CA 1
ATOM 677 C C . GLY A 1 93 ? 9.514 4.584 -16.327 1.00 64.62 93 GLY A C 1
ATOM 678 O O . GLY A 1 93 ? 9.932 4.319 -17.452 1.00 64.62 93 GLY A O 1
ATOM 679 N N . ALA A 1 94 ? 9.533 5.832 -15.849 1.00 59.16 94 ALA A N 1
ATOM 680 C CA . ALA A 1 94 ? 10.111 6.961 -16.578 1.00 59.16 94 ALA A CA 1
ATOM 681 C C . ALA A 1 94 ? 11.646 6.905 -16.683 1.00 59.16 94 ALA A C 1
ATOM 683 O O . ALA A 1 94 ? 12.199 7.454 -17.628 1.00 59.16 94 ALA A O 1
ATOM 684 N N . THR A 1 95 ? 12.327 6.231 -15.752 1.00 53.41 95 THR A N 1
ATOM 685 C CA . THR A 1 95 ? 13.795 6.069 -15.765 1.00 53.41 95 THR A CA 1
ATOM 686 C C . THR A 1 95 ? 14.254 4.975 -16.743 1.00 53.41 95 THR A C 1
ATOM 688 O O . THR A 1 95 ? 15.422 4.931 -17.115 1.00 53.41 95 THR A O 1
ATOM 691 N N . ILE A 1 96 ? 13.349 4.074 -17.145 1.00 49.81 96 ILE A N 1
ATOM 692 C CA . ILE A 1 96 ? 13.653 2.880 -17.959 1.00 49.81 96 ILE A CA 1
ATOM 693 C C . ILE A 1 96 ? 13.312 3.077 -19.449 1.00 49.81 96 ILE A C 1
ATOM 695 O O . ILE A 1 96 ? 13.634 2.219 -20.270 1.00 49.81 96 ILE A O 1
ATOM 699 N N . LYS A 1 97 ? 12.689 4.203 -19.812 1.00 45.41 97 LYS A N 1
ATOM 700 C CA . LYS A 1 97 ? 12.532 4.631 -21.211 1.00 45.41 97 LYS A CA 1
ATOM 701 C C . LYS A 1 97 ? 13.791 5.322 -21.716 1.00 45.41 97 LYS A C 1
ATOM 703 O O . LYS A 1 97 ? 14.095 5.122 -22.911 1.00 45.41 97 LYS A O 1
#

Mean predicted aligned error: 11.01 Å

Solvent-accessible surface area (backbone atoms only — not comparable to full-atom values): 5032 Å² total; per-residue (Å²): 117,69,65,64,55,50,54,51,51,51,53,51,51,50,54,52,48,50,56,52,49,56,50,51,52,50,54,50,52,50,52,54,49,50,54,53,47,48,56,51,51,47,49,50,34,48,53,52,20,51,51,49,24,50,53,42,14,56,78,50,71,61,36,68,73,38,36,54,53,16,47,50,52,18,48,51,48,30,55,54,41,48,53,50,48,50,52,51,50,54,54,52,56,65,73,74,110

Sequence (97 aa):
MSSLIQDMSTSILVRAADTTVLGADLFTSINNLIAKAQGTFNLLVVLIGAVIFLIGSARSKWTLPAVLLSLLAAGLFVWGGLQGVQWAADSAGATIK

Secondary structure (DSSP, 8-state):
-HHHHHHHHHHHHHHHHHHHHHHHHHHHHHHHHHHHHHHHHHHHHHHHHHHHHHHHHHHTTT-HHHHHHHHHHHHHHHHHHHHHHHHHHHHHHHH--